Protein AF-A0A3D2XMB0-F1 (afdb_monomer_lite)

Sequence (65 aa):
PFESFGAIQSELEGRGIEILSSGFERIPQTTKALTEAQMADVEKLLEKIEADDDVQNVYHSMVEV

Foldseek 3Di:
DVVCQVVVVVVCVVVVNDDPDDDDDDDDPAADEDDPVVVVVVVVVVVVQVPDPPDDDDDDRYDDD

Radius of gyration: 16.78 Å; chains: 1; bounding box: 30×34×35 Å

Secondary structure (DSSP, 8-state):
--THHHHHHHHHHHTT---S--------SS-B---HHHHHHHHHHHHHHHTSTT-------BPP-

pLDDT: mean 92.38, std 7.84, range [61.94, 98.0]

Structure (mmCIF, N/CA/C/O backbone):
data_AF-A0A3D2XMB0-F1
#
_entry.id   AF-A0A3D2XMB0-F1
#
loop_
_atom_site.group_PDB
_atom_site.id
_atom_site.type_symbol
_atom_site.label_atom_id
_atom_site.label_alt_id
_atom_site.label_comp_id
_atom_site.label_asym_id
_atom_site.label_entity_id
_atom_s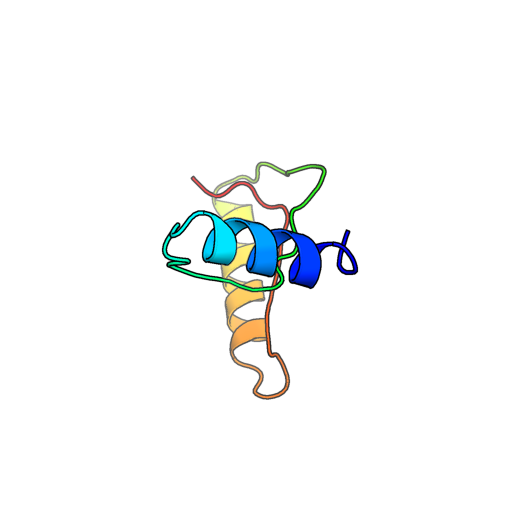ite.label_seq_id
_atom_site.pdbx_PDB_ins_code
_atom_site.Cartn_x
_atom_site.Cartn_y
_atom_site.Cartn_z
_atom_site.occupancy
_atom_site.B_iso_or_equiv
_atom_site.auth_seq_id
_atom_site.auth_comp_id
_atom_site.auth_asym_id
_atom_site.auth_atom_id
_atom_site.pdbx_PDB_model_num
ATOM 1 N N . PRO A 1 1 ? 0.863 12.344 10.502 1.00 61.94 1 PRO A N 1
ATOM 2 C CA . PRO A 1 1 ? 1.501 11.002 10.402 1.00 61.94 1 PRO A CA 1
ATOM 3 C C . PRO A 1 1 ? 1.207 10.177 11.662 1.00 61.94 1 PRO A C 1
ATOM 5 O O . PRO A 1 1 ? 1.508 10.679 12.730 1.00 61.94 1 PRO A O 1
ATOM 8 N N . PHE A 1 2 ? 0.572 9.000 11.528 1.00 63.66 2 PHE A N 1
ATOM 9 C CA . PHE A 1 2 ? 0.043 8.077 12.567 1.00 63.66 2 PHE A CA 1
ATOM 10 C C . PHE A 1 2 ? -0.679 8.705 13.776 1.00 63.66 2 PHE A C 1
ATOM 12 O O . PHE A 1 2 ? -1.869 8.494 13.955 1.00 63.66 2 PHE A O 1
ATOM 19 N N . GLU A 1 3 ? 0.000 9.529 14.564 1.00 74.00 3 GLU A N 1
ATOM 20 C CA . GLU A 1 3 ? -0.518 10.298 15.702 1.00 74.00 3 GLU A CA 1
ATOM 21 C C . GLU A 1 3 ? -1.743 11.156 15.349 1.00 74.00 3 GLU A C 1
ATOM 23 O O . GLU A 1 3 ? -2.603 11.408 16.186 1.00 74.00 3 GLU A O 1
ATOM 28 N N . SER A 1 4 ? -1.857 11.577 14.086 1.00 84.81 4 SER A N 1
ATOM 29 C CA . SER A 1 4 ? -2.998 12.360 13.599 1.00 84.81 4 SER A CA 1
ATOM 30 C C . SER A 1 4 ? -4.261 11.526 13.357 1.00 84.81 4 SER A C 1
ATOM 32 O O . SER A 1 4 ? -5.312 12.110 13.126 1.00 84.81 4 SER A O 1
ATOM 34 N N . PHE A 1 5 ? -4.180 10.191 13.378 1.00 86.38 5 PHE A N 1
ATOM 35 C CA . PHE A 1 5 ? -5.291 9.303 13.025 1.00 86.38 5 PHE A CA 1
ATOM 36 C C . PHE A 1 5 ? -6.513 9.528 13.919 1.00 86.38 5 PHE A C 1
ATOM 38 O O . PHE A 1 5 ? -7.596 9.799 13.409 1.00 86.38 5 PHE A O 1
ATOM 45 N N . GLY A 1 6 ? -6.320 9.517 15.243 1.00 88.62 6 GLY A N 1
ATOM 46 C CA . GLY A 1 6 ? -7.412 9.743 16.193 1.00 88.62 6 GLY A CA 1
ATOM 47 C C . GLY A 1 6 ? -8.033 11.133 16.048 1.00 88.62 6 GLY A C 1
ATOM 48 O O . GLY A 1 6 ? -9.250 11.265 16.053 1.00 88.62 6 GLY A O 1
ATOM 49 N N . ALA A 1 7 ? -7.206 12.161 15.829 1.00 93.06 7 ALA A N 1
ATOM 50 C CA . ALA A 1 7 ? -7.689 13.525 15.624 1.00 93.06 7 ALA A CA 1
ATOM 51 C C . ALA A 1 7 ? -8.523 13.664 14.338 1.00 93.06 7 ALA A C 1
ATOM 53 O O . ALA A 1 7 ? -9.564 14.314 14.349 1.00 93.06 7 ALA A O 1
ATOM 54 N N . ILE A 1 8 ? -8.089 13.035 13.242 1.00 92.00 8 ILE A N 1
ATOM 55 C CA . ILE A 1 8 ? -8.826 13.029 11.971 1.00 92.00 8 ILE A CA 1
ATOM 56 C C . ILE A 1 8 ? -10.143 12.265 12.127 1.00 92.00 8 ILE A C 1
ATOM 58 O O . ILE A 1 8 ? -11.182 12.772 11.716 1.00 92.00 8 ILE A O 1
ATOM 62 N N . GLN A 1 9 ? -10.113 11.084 12.747 1.00 92.50 9 GLN A N 1
ATOM 63 C CA . GL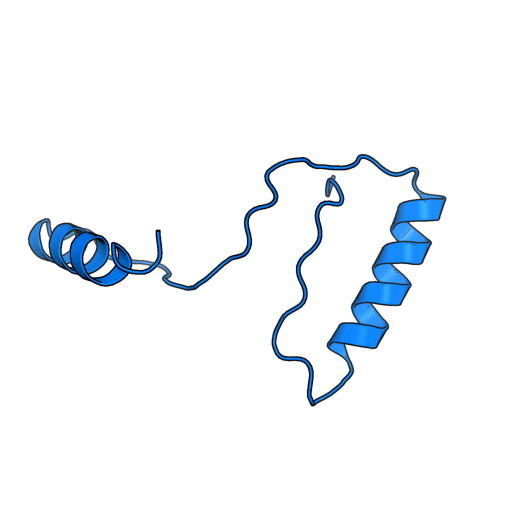N A 1 9 ? -11.310 10.282 12.986 1.00 92.50 9 GLN A CA 1
ATOM 64 C C . GLN A 1 9 ? -12.353 11.060 13.796 1.00 92.50 9 GLN A C 1
ATOM 66 O O . GLN A 1 9 ? -13.488 11.204 13.347 1.00 92.50 9 GLN A O 1
ATOM 71 N N . SER A 1 10 ? -11.958 11.622 14.943 1.00 93.50 10 SER A N 1
ATOM 72 C CA . SER A 1 10 ? -12.868 12.395 15.793 1.00 93.50 10 SER A CA 1
ATOM 73 C C . SER A 1 10 ? -13.447 13.621 15.082 1.00 93.50 10 SER A C 1
ATOM 75 O O . SER A 1 10 ? -14.603 13.967 15.309 1.00 93.50 10 SER A O 1
ATOM 77 N N . GLU A 1 11 ? -12.680 14.272 14.204 1.00 95.75 11 GLU A N 1
ATOM 78 C CA . GLU A 1 11 ? -13.167 15.413 13.423 1.00 95.75 11 GLU A CA 1
ATOM 79 C C . GLU A 1 11 ? -14.193 14.993 12.358 1.00 95.75 11 GLU A C 1
ATOM 81 O O . GLU A 1 11 ? -15.205 15.671 12.176 1.00 95.75 11 GLU A O 1
ATOM 86 N N . LEU A 1 12 ? -13.960 13.875 11.660 1.00 95.50 12 LEU A N 1
ATOM 87 C CA . LEU A 1 12 ? -14.908 13.334 10.680 1.00 95.50 12 LEU A CA 1
ATOM 88 C C . LEU A 1 12 ? -16.228 12.937 11.355 1.00 95.50 12 LEU A C 1
ATOM 90 O O . LEU A 1 12 ? -17.295 13.368 10.914 1.00 95.50 12 LEU A O 1
ATOM 94 N N . GLU A 1 13 ? -16.151 12.211 12.472 1.00 94.31 13 GLU A N 1
ATOM 95 C CA . GLU A 1 13 ? -17.310 11.819 13.282 1.00 94.31 13 GLU A CA 1
ATOM 96 C C . GLU A 1 13 ? -18.054 13.045 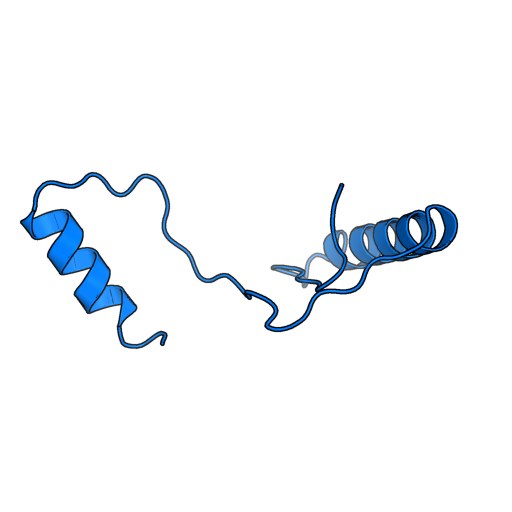13.836 1.00 94.31 13 GLU A C 1
ATOM 98 O O . GLU A 1 13 ? -19.279 13.125 13.741 1.00 94.31 13 GLU A O 1
ATOM 103 N N . GLY A 1 14 ? -17.329 14.050 14.344 1.00 96.88 14 GLY A N 1
ATOM 104 C CA . GLY A 1 14 ? -17.905 15.298 14.855 1.00 96.88 14 GLY A CA 1
ATOM 105 C C . GLY A 1 14 ? -18.635 16.127 13.792 1.00 96.88 14 GLY A C 1
ATOM 106 O O . GLY A 1 14 ? -19.587 16.841 14.107 1.00 96.88 14 GLY A O 1
ATOM 107 N N . ARG A 1 15 ? -18.237 15.999 12.521 1.00 97.25 15 ARG A N 1
ATOM 108 C CA . ARG A 1 15 ? -18.924 16.604 11.368 1.00 97.25 15 ARG A CA 1
ATOM 109 C C . ARG A 1 15 ? -20.082 15.757 10.834 1.00 97.25 15 ARG A C 1
ATOM 111 O O . ARG A 1 15 ? -20.748 16.191 9.896 1.00 97.25 15 ARG A O 1
ATOM 118 N N . GLY A 1 16 ? -20.323 14.571 11.398 1.00 95.88 16 GLY A N 1
ATOM 119 C CA . GLY A 1 16 ? -21.317 13.619 10.901 1.00 95.88 16 GLY A CA 1
ATOM 120 C C . GLY A 1 16 ? -20.934 12.987 9.560 1.00 95.88 16 GLY A C 1
ATOM 121 O O . GLY A 1 16 ? -21.814 12.565 8.814 1.00 95.88 16 GLY A O 1
ATOM 122 N N . ILE A 1 17 ? -19.640 12.958 9.227 1.00 97.00 17 ILE A N 1
ATOM 123 C CA . ILE A 1 17 ? -19.132 12.294 8.027 1.00 97.00 17 ILE A CA 1
ATOM 124 C C . ILE A 1 17 ? -18.938 10.818 8.361 1.00 97.00 17 ILE A C 1
ATOM 126 O O . ILE A 1 17 ? -18.132 10.464 9.220 1.00 97.00 17 ILE A O 1
ATOM 130 N N . GLU A 1 18 ? -19.677 9.959 7.668 1.00 94.75 18 GLU A N 1
ATOM 131 C CA . GLU A 1 18 ? -19.538 8.515 7.806 1.00 94.75 18 GLU A CA 1
ATOM 132 C C . GLU A 1 18 ? -18.183 8.050 7.257 1.00 94.75 18 GLU A C 1
ATOM 134 O O . GLU A 1 18 ? -17.824 8.312 6.107 1.00 94.75 18 GLU A O 1
ATOM 139 N N . ILE A 1 19 ? -17.423 7.352 8.097 1.00 92.44 19 ILE A N 1
ATOM 140 C CA . ILE A 1 19 ? -16.145 6.753 7.720 1.00 92.44 19 ILE A CA 1
ATOM 141 C C . ILE A 1 19 ? -16.434 5.386 7.101 1.00 92.44 19 ILE A C 1
ATOM 143 O O . ILE A 1 19 ? -16.778 4.441 7.805 1.00 92.44 19 ILE A O 1
ATOM 147 N N . LEU A 1 20 ? -16.280 5.282 5.780 1.00 93.81 20 LEU A N 1
ATOM 148 C CA . LEU A 1 20 ? -16.516 4.036 5.041 1.00 93.81 20 LEU A CA 1
ATOM 149 C C . LEU A 1 20 ? -15.411 2.996 5.269 1.00 93.81 20 LEU A C 1
ATOM 151 O O . LEU A 1 20 ? -15.678 1.798 5.321 1.00 93.81 20 LEU A O 1
ATOM 155 N N . SER A 1 21 ? -14.163 3.447 5.395 1.00 89.75 21 SER A N 1
ATOM 156 C CA . SER A 1 21 ? -13.008 2.599 5.676 1.00 89.75 21 SER A CA 1
ATOM 157 C C . SER A 1 21 ? -11.935 3.388 6.420 1.00 89.75 21 SER A C 1
ATOM 159 O O . SER A 1 21 ? -11.817 4.607 6.285 1.00 89.75 21 SER A O 1
ATOM 161 N N . SER A 1 22 ? -11.166 2.684 7.246 1.00 88.44 22 SER A N 1
ATOM 162 C CA . SER A 1 22 ? -10.068 3.263 8.006 1.00 88.44 22 SER A CA 1
ATOM 163 C C . SER A 1 22 ? -9.012 2.199 8.270 1.00 88.44 22 SER A C 1
ATOM 165 O O . SER A 1 22 ? -9.338 1.081 8.666 1.00 88.44 22 SER A O 1
ATOM 167 N N . GLY A 1 23 ? -7.750 2.530 8.024 1.00 85.81 23 GLY A N 1
ATOM 168 C CA . GLY A 1 23 ? -6.648 1.586 8.128 1.00 85.81 23 GLY A CA 1
ATOM 169 C C . GLY A 1 23 ? -5.300 2.264 7.945 1.00 85.81 23 GLY A C 1
ATOM 170 O O . GLY A 1 23 ? -5.214 3.443 7.593 1.00 85.81 23 GLY A O 1
ATOM 171 N N . PHE A 1 24 ? -4.239 1.508 8.208 1.00 84.12 24 PHE A N 1
ATOM 172 C CA . PHE A 1 24 ? -2.880 1.951 7.934 1.00 84.12 24 PHE A CA 1
ATOM 173 C C . PHE A 1 24 ? -2.428 1.387 6.603 1.00 84.12 24 PHE A C 1
ATOM 175 O O . PHE A 1 24 ? -2.373 0.176 6.431 1.00 84.12 24 PHE A O 1
ATOM 182 N N . GLU A 1 25 ? -2.050 2.281 5.701 1.00 86.12 25 GLU A N 1
ATOM 183 C CA . GLU A 1 25 ? -1.557 1.929 4.379 1.00 86.12 25 GLU A CA 1
ATOM 184 C C . GLU A 1 25 ? -0.147 2.492 4.179 1.00 86.12 25 GLU A C 1
ATOM 186 O O . GLU A 1 25 ? 0.230 3.523 4.755 1.00 86.12 25 GLU A O 1
ATOM 191 N N . ARG A 1 26 ? 0.668 1.806 3.374 1.00 90.31 26 ARG A N 1
ATOM 192 C CA . ARG A 1 26 ? 2.000 2.281 2.992 1.00 90.31 26 ARG A CA 1
ATOM 193 C C . ARG A 1 26 ? 1.933 2.912 1.609 1.00 90.31 26 ARG A C 1
ATOM 195 O O . ARG A 1 26 ? 2.029 2.223 0.604 1.00 90.31 26 ARG A O 1
ATOM 202 N N . ILE A 1 27 ? 1.834 4.238 1.578 1.00 90.44 27 ILE A N 1
ATOM 203 C CA . ILE A 1 27 ? 1.831 5.000 0.326 1.00 90.44 27 ILE A CA 1
ATOM 204 C C . ILE A 1 27 ? 3.283 5.212 -0.138 1.00 90.44 27 ILE A C 1
ATOM 206 O O . ILE A 1 27 ? 4.059 5.860 0.579 1.00 90.44 27 ILE A O 1
ATOM 210 N N . PRO A 1 28 ? 3.690 4.690 -1.309 1.00 94.00 28 PRO A N 1
ATOM 211 C CA . PRO A 1 28 ? 5.039 4.892 -1.818 1.00 94.00 28 PRO A CA 1
ATOM 212 C C . PRO A 1 28 ? 5.241 6.350 -2.254 1.00 94.00 28 PRO A C 1
ATOM 214 O O . PRO A 1 28 ? 4.393 6.943 -2.911 1.00 94.00 28 PRO 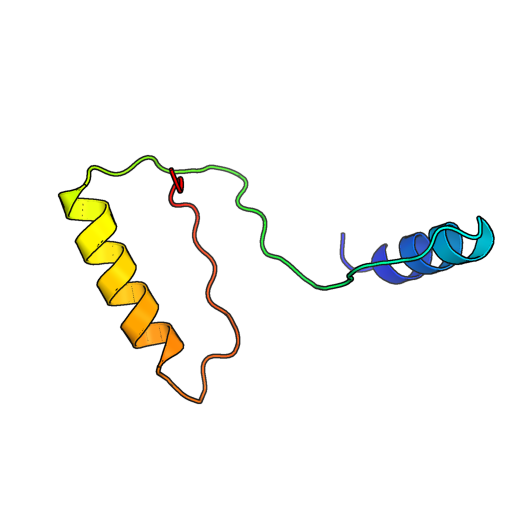A O 1
ATOM 217 N N . GLN A 1 29 ? 6.397 6.938 -1.933 1.00 95.50 29 GLN A N 1
ATOM 218 C CA . GLN A 1 29 ? 6.730 8.302 -2.381 1.00 95.50 29 GLN A CA 1
ATOM 219 C C . GLN A 1 29 ? 7.182 8.365 -3.845 1.00 95.50 29 GLN A C 1
ATOM 221 O O . GLN A 1 29 ? 7.147 9.424 -4.466 1.00 95.50 29 GLN A O 1
ATOM 226 N N . THR A 1 30 ? 7.639 7.239 -4.389 1.00 95.94 30 THR A N 1
ATOM 227 C CA . THR A 1 30 ? 8.052 7.098 -5.787 1.00 95.94 30 THR A CA 1
ATOM 228 C C . THR A 1 30 ? 7.554 5.760 -6.296 1.00 95.94 30 THR A C 1
ATOM 230 O O . THR A 1 30 ? 7.648 4.763 -5.579 1.00 95.94 30 THR A O 1
ATOM 233 N N . THR A 1 31 ? 7.020 5.745 -7.513 1.00 96.38 31 THR A N 1
ATOM 234 C CA . THR A 1 31 ? 6.541 4.529 -8.169 1.00 96.38 31 THR A CA 1
ATOM 235 C C . THR A 1 31 ? 7.477 4.108 -9.294 1.00 96.38 31 THR A C 1
ATOM 237 O O . THR A 1 31 ? 8.277 4.901 -9.800 1.00 96.38 31 THR A O 1
ATOM 240 N N . LYS A 1 32 ? 7.403 2.832 -9.673 1.00 96.06 32 LYS A N 1
ATOM 241 C CA . LYS A 1 32 ? 8.215 2.248 -10.736 1.00 96.06 32 LYS A CA 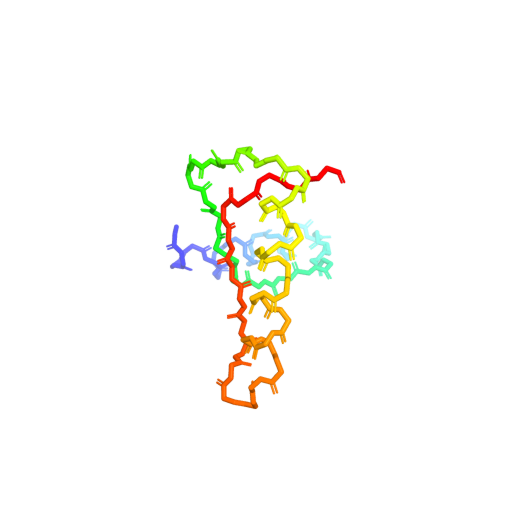1
ATOM 242 C C . LYS A 1 32 ? 7.323 1.553 -11.757 1.00 96.06 32 LYS A C 1
ATOM 244 O O . LYS A 1 32 ? 6.641 0.588 -11.431 1.00 96.06 32 LYS A O 1
ATOM 249 N N . ALA A 1 33 ? 7.376 2.028 -12.998 1.00 96.44 33 ALA A N 1
ATOM 250 C CA . ALA A 1 33 ? 6.786 1.323 -14.127 1.00 96.44 33 ALA A CA 1
ATOM 251 C C . ALA A 1 33 ? 7.664 0.121 -14.496 1.00 96.44 33 ALA A C 1
ATOM 253 O O . ALA A 1 33 ? 8.895 0.233 -14.533 1.00 96.44 33 ALA A O 1
ATOM 254 N N . LEU A 1 34 ? 7.026 -1.013 -14.759 1.00 95.81 34 LEU A N 1
ATOM 255 C CA . LEU A 1 34 ? 7.670 -2.262 -15.147 1.00 95.81 34 LEU A CA 1
ATOM 256 C C . LEU A 1 34 ? 7.172 -2.694 -16.528 1.00 95.81 34 LEU A C 1
ATOM 258 O O . LEU A 1 34 ? 6.114 -2.265 -16.982 1.00 95.81 34 LEU A O 1
ATOM 262 N N . THR A 1 35 ? 7.955 -3.523 -17.214 1.00 96.88 35 THR A N 1
ATOM 263 C CA . THR A 1 35 ? 7.478 -4.210 -18.422 1.00 96.88 35 THR A CA 1
ATOM 264 C C . THR A 1 35 ? 6.527 -5.346 -18.043 1.00 96.88 35 THR A C 1
ATOM 266 O O . THR A 1 35 ? 6.587 -5.837 -16.920 1.00 96.88 35 THR A O 1
ATOM 269 N N . GLU A 1 36 ? 5.710 -5.835 -18.980 1.00 95.00 36 GLU A N 1
ATOM 270 C CA . GLU A 1 36 ? 4.781 -6.956 -18.730 1.00 95.00 36 GLU A CA 1
ATOM 271 C C . GLU A 1 36 ? 5.486 -8.193 -18.151 1.00 95.00 36 GLU A C 1
ATOM 273 O O . GLU A 1 36 ? 5.013 -8.798 -17.195 1.00 95.00 36 GLU A O 1
ATOM 278 N N . ALA A 1 37 ? 6.668 -8.535 -18.677 1.00 95.69 37 ALA A N 1
ATOM 279 C CA . ALA A 1 37 ? 7.457 -9.652 -18.161 1.00 95.69 37 ALA A CA 1
ATOM 280 C C . ALA A 1 37 ? 7.920 -9.420 -16.711 1.00 95.69 37 ALA A C 1
ATOM 282 O O . ALA A 1 37 ? 7.891 -10.335 -15.897 1.00 95.69 37 ALA A O 1
ATOM 283 N N . GLN A 1 38 ? 8.321 -8.189 -16.376 1.00 96.44 38 GLN A N 1
ATOM 284 C CA . GLN A 1 38 ? 8.734 -7.832 -15.018 1.00 96.44 38 GLN A CA 1
ATOM 285 C C . GLN A 1 38 ? 7.549 -7.779 -14.051 1.00 96.44 38 GLN A C 1
ATOM 287 O O . GLN A 1 38 ? 7.713 -8.156 -12.895 1.00 96.44 38 GLN A O 1
ATOM 292 N N . MET A 1 39 ? 6.379 -7.324 -14.508 1.00 96.38 39 MET A N 1
ATOM 293 C CA . MET A 1 39 ? 5.146 -7.359 -13.721 1.00 96.38 39 MET A CA 1
ATOM 294 C C . MET A 1 39 ? 4.780 -8.799 -13.381 1.00 96.38 39 MET A C 1
ATOM 296 O O . MET A 1 39 ? 4.655 -9.104 -12.204 1.00 96.38 39 MET A O 1
ATOM 300 N N . ALA A 1 40 ? 4.747 -9.699 -14.368 1.00 96.00 40 ALA A N 1
ATOM 301 C CA . ALA A 1 40 ? 4.432 -11.109 -14.141 1.00 96.00 40 ALA A CA 1
ATOM 302 C C . ALA A 1 40 ? 5.388 -11.781 -13.134 1.00 96.00 40 ALA A C 1
ATOM 304 O O . ALA A 1 40 ? 4.966 -12.572 -12.287 1.00 96.00 40 ALA A O 1
ATOM 305 N N . ASP A 1 41 ? 6.684 -11.454 -13.193 1.00 97.06 41 ASP A N 1
ATOM 306 C CA . ASP A 1 41 ? 7.668 -11.953 -12.228 1.00 97.06 41 ASP A CA 1
ATOM 307 C C . ASP A 1 41 ? 7.427 -11.403 -10.809 1.00 97.06 41 ASP A C 1
ATOM 309 O O . ASP A 1 41 ? 7.575 -12.137 -9.827 1.00 97.06 41 ASP A O 1
ATOM 313 N N . VAL A 1 42 ? 7.058 -10.123 -10.691 1.00 96.44 42 VAL A N 1
ATOM 314 C CA . VAL A 1 42 ? 6.755 -9.470 -9.409 1.00 96.44 42 VAL A CA 1
ATOM 315 C C . VAL A 1 42 ? 5.434 -9.971 -8.834 1.00 96.44 42 VAL A C 1
ATOM 317 O O . VAL A 1 42 ? 5.405 -10.314 -7.661 1.00 96.44 42 VAL A O 1
ATOM 320 N N . GLU A 1 43 ? 4.380 -10.104 -9.632 1.00 95.88 43 GLU A N 1
ATOM 321 C CA . GLU A 1 43 ? 3.086 -10.666 -9.220 1.00 95.88 43 GLU A CA 1
ATOM 322 C C . GLU A 1 43 ? 3.265 -12.068 -8.637 1.00 95.88 43 GLU A C 1
ATOM 324 O O . GLU A 1 43 ? 2.868 -12.336 -7.506 1.00 95.88 43 GLU A O 1
ATOM 329 N N . LYS A 1 44 ? 4.008 -12.932 -9.334 1.00 97.25 44 LYS A N 1
ATOM 330 C CA . LYS A 1 44 ? 4.333 -14.274 -8.838 1.00 97.25 44 LYS A CA 1
ATOM 331 C C . LYS A 1 44 ? 5.145 -14.261 -7.538 1.00 97.25 44 LYS A C 1
ATOM 333 O O . LYS A 1 44 ? 5.099 -15.222 -6.767 1.00 97.25 44 LYS A O 1
ATOM 338 N N . LEU A 1 45 ? 5.964 -13.233 -7.314 1.00 97.44 45 LEU A N 1
ATOM 339 C CA . LEU A 1 45 ? 6.679 -13.052 -6.052 1.00 97.44 45 LEU A CA 1
ATOM 340 C C . LEU A 1 45 ? 5.717 -12.619 -4.940 1.00 97.44 45 LEU A C 1
ATOM 342 O O . LEU A 1 45 ? 5.784 -13.188 -3.854 1.00 97.44 45 LEU A O 1
ATOM 346 N N . LEU A 1 46 ? 4.837 -11.654 -5.213 1.00 96.75 46 LEU A N 1
ATOM 347 C CA . LEU A 1 46 ? 3.839 -11.157 -4.266 1.00 96.75 46 LEU A CA 1
ATOM 348 C C . LEU A 1 46 ? 2.912 -12.289 -3.812 1.00 96.75 46 LEU A C 1
ATOM 350 O O . LEU A 1 46 ? 2.822 -12.523 -2.613 1.00 96.75 46 LEU A O 1
ATOM 354 N N . GLU A 1 47 ? 2.376 -13.085 -4.742 1.00 96.88 47 GLU A N 1
ATOM 355 C CA . GLU A 1 47 ? 1.525 -14.247 -4.435 1.00 96.88 47 GLU A CA 1
ATOM 356 C C . GLU A 1 47 ? 2.182 -15.217 -3.441 1.00 96.88 47 GLU A C 1
ATOM 358 O O . GLU A 1 47 ? 1.539 -15.742 -2.535 1.00 96.88 47 GLU A O 1
ATOM 363 N N . LYS A 1 48 ? 3.487 -15.471 -3.595 1.00 97.81 48 LYS A N 1
ATOM 364 C CA . LYS A 1 48 ? 4.221 -16.370 -2.692 1.00 97.81 48 LYS A CA 1
ATOM 365 C C . LYS A 1 48 ? 4.412 -15.784 -1.304 1.00 97.81 48 LYS A C 1
ATOM 367 O O . LYS A 1 48 ? 4.464 -16.547 -0.348 1.00 97.81 48 LYS A O 1
ATOM 372 N N . ILE A 1 49 ? 4.594 -14.470 -1.219 1.00 97.81 49 ILE A N 1
ATOM 373 C CA . ILE A 1 49 ? 4.751 -13.770 0.054 1.00 97.81 49 ILE A CA 1
ATOM 374 C C . ILE A 1 49 ? 3.394 -13.718 0.764 1.00 97.81 49 ILE A C 1
ATOM 376 O O . ILE A 1 49 ? 3.330 -13.968 1.956 1.00 97.81 49 ILE A O 1
ATOM 380 N N . GLU A 1 50 ? 2.308 -13.457 0.041 1.00 96.62 50 GLU A N 1
ATOM 381 C CA . GLU A 1 50 ? 0.947 -13.401 0.593 1.00 96.62 50 GLU A CA 1
ATOM 382 C C . GLU A 1 50 ? 0.399 -14.765 1.028 1.00 96.62 50 GLU A C 1
ATOM 384 O O . GLU A 1 50 ? -0.471 -14.830 1.891 1.00 96.62 50 GLU A O 1
ATOM 389 N N . ALA A 1 51 ? 0.892 -15.856 0.439 1.00 97.38 51 ALA A N 1
ATOM 390 C CA . ALA A 1 51 ? 0.502 -17.212 0.820 1.00 97.38 51 ALA A CA 1
ATOM 391 C C . ALA A 1 51 ? 1.130 -17.693 2.143 1.00 97.38 51 ALA A C 1
ATOM 393 O O . ALA A 1 51 ? 0.762 -18.765 2.625 1.00 97.38 51 ALA A O 1
ATOM 394 N N . ASP A 1 52 ? 2.091 -16.949 2.692 1.00 98.00 52 ASP A N 1
ATOM 395 C CA . ASP A 1 52 ? 2.711 -17.231 3.984 1.00 98.00 52 ASP A CA 1
ATOM 396 C C . ASP A 1 52 ? 1.782 -16.762 5.116 1.00 98.00 52 ASP A C 1
ATOM 398 O O . ASP A 1 52 ? 1.356 -15.607 5.149 1.00 98.00 52 ASP A O 1
ATOM 402 N N . ASP A 1 53 ? 1.439 -17.659 6.039 1.00 97.31 53 ASP A N 1
ATOM 403 C CA . ASP A 1 53 ? 0.488 -17.396 7.120 1.00 97.31 53 ASP A CA 1
ATOM 404 C C . ASP A 1 53 ? 1.000 -16.384 8.155 1.00 97.31 53 ASP A C 1
ATOM 406 O O . ASP A 1 53 ? 0.195 -15.742 8.841 1.00 97.31 53 ASP A O 1
ATOM 410 N N . ASP A 1 54 ? 2.317 -16.169 8.220 1.00 97.94 54 ASP A N 1
ATOM 411 C CA . ASP A 1 54 ? 2.928 -15.132 9.049 1.00 97.94 54 ASP A CA 1
ATOM 412 C C . ASP A 1 54 ? 2.864 -13.741 8.386 1.00 97.94 54 ASP A C 1
ATOM 414 O O . ASP A 1 54 ? 3.024 -12.708 9.055 1.00 97.94 54 ASP A O 1
ATOM 418 N N . VAL A 1 55 ? 2.599 -13.666 7.078 1.00 96.88 55 VAL A N 1
ATOM 419 C CA . VAL A 1 55 ? 2.505 -12.399 6.347 1.00 96.88 55 VAL A CA 1
ATOM 420 C C . VAL A 1 55 ? 1.110 -11.802 6.489 1.00 96.88 55 VAL A C 1
ATOM 422 O O . VAL A 1 55 ? 0.103 -12.356 6.070 1.00 96.88 55 VAL A O 1
ATOM 425 N N . GLN A 1 56 ? 1.054 -10.600 7.063 1.00 93.81 56 GLN A N 1
ATOM 426 C CA . GLN A 1 56 ? -0.211 -9.893 7.282 1.00 93.81 56 GLN A CA 1
ATOM 427 C C . GLN A 1 56 ? -0.576 -8.932 6.144 1.00 93.81 56 GLN A C 1
ATOM 429 O O . GLN A 1 56 ? -1.753 -8.737 5.871 1.00 93.81 56 GLN A O 1
ATOM 434 N N . ASN A 1 57 ? 0.408 -8.266 5.529 1.00 93.19 57 ASN A N 1
ATOM 435 C CA .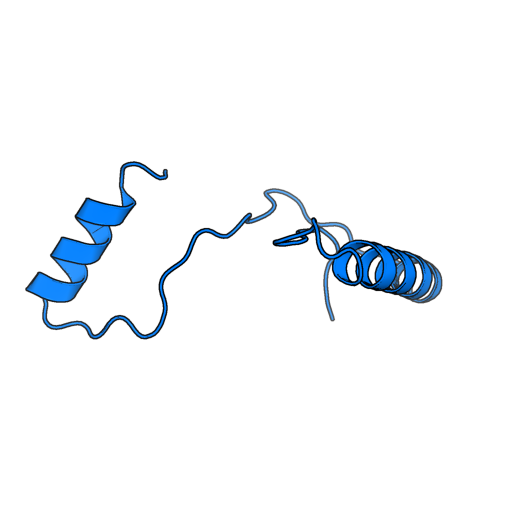 ASN A 1 57 ? 0.198 -7.308 4.438 1.00 93.19 57 ASN A CA 1
ATOM 436 C C . ASN A 1 57 ? 1.460 -7.208 3.573 1.00 93.19 57 ASN A C 1
ATOM 438 O O . ASN A 1 57 ? 2.571 -7.185 4.113 1.00 93.19 57 ASN A O 1
ATOM 442 N N . VAL A 1 58 ? 1.292 -7.032 2.263 1.00 94.75 58 VAL A N 1
ATOM 443 C CA . VAL A 1 58 ? 2.379 -6.755 1.317 1.00 94.75 58 VAL A CA 1
ATOM 444 C C . VAL A 1 58 ? 2.117 -5.414 0.635 1.00 94.75 58 VAL A C 1
ATOM 446 O O . VAL A 1 58 ? 0.994 -5.108 0.258 1.00 94.75 58 VAL A O 1
ATOM 449 N N . TYR A 1 59 ? 3.154 -4.583 0.512 1.00 95.00 59 TYR A N 1
ATOM 450 C CA . TYR A 1 59 ? 3.070 -3.272 -0.134 1.00 95.00 59 TYR A CA 1
ATOM 451 C C . TYR A 1 59 ? 4.213 -3.125 -1.132 1.00 95.00 59 TYR A C 1
ATOM 453 O O . TYR A 1 59 ? 5.352 -3.494 -0.834 1.00 95.00 59 TYR A O 1
ATOM 461 N N . HIS A 1 60 ? 3.940 -2.525 -2.286 1.00 95.81 60 HIS A N 1
ATOM 462 C CA . HIS A 1 60 ? 4.942 -2.279 -3.317 1.00 95.81 60 HIS A CA 1
ATOM 463 C C . HIS A 1 60 ? 4.778 -0.906 -3.967 1.00 95.81 60 HIS A C 1
ATOM 465 O O . HIS A 1 60 ? 3.776 -0.219 -3.805 1.00 95.81 60 HIS A O 1
ATOM 471 N N . SER A 1 61 ? 5.795 -0.501 -4.725 1.00 96.56 61 SER A N 1
ATOM 472 C CA . SER A 1 61 ? 5.798 0.745 -5.497 1.00 96.56 61 SER A CA 1
ATOM 473 C C . SER A 1 61 ? 5.643 0.533 -7.005 1.00 96.56 61 SER A C 1
ATOM 475 O O . SER A 1 61 ? 5.808 1.480 -7.775 1.00 96.56 61 SER A O 1
ATOM 477 N N . MET A 1 62 ? 5.365 -0.697 -7.446 1.00 95.88 62 MET A N 1
ATOM 478 C CA . MET A 1 62 ? 5.048 -0.979 -8.845 1.00 95.88 62 MET A CA 1
ATOM 479 C C . MET A 1 62 ? 3.801 -0.195 -9.263 1.00 95.88 62 MET A C 1
ATOM 481 O O . MET A 1 62 ? 2.835 -0.134 -8.508 1.00 95.88 62 MET A O 1
ATOM 485 N N . VAL A 1 63 ? 3.844 0.431 -10.439 1.00 93.19 63 VAL A N 1
ATOM 486 C CA . VAL A 1 63 ? 2.651 1.034 -11.045 1.00 93.19 63 VAL A CA 1
ATOM 487 C C . VAL A 1 63 ? 1.746 -0.094 -11.530 1.00 93.19 63 VAL A C 1
ATOM 489 O O . VAL A 1 63 ? 2.153 -0.856 -12.404 1.00 93.19 63 VAL A O 1
ATOM 492 N N . GLU A 1 64 ? 0.545 -0.180 -10.967 1.00 78.62 64 GLU A N 1
ATOM 493 C CA . GLU A 1 64 ? -0.534 -1.031 -11.474 1.00 78.62 64 GLU A CA 1
ATOM 494 C C . GLU A 1 64 ? -1.270 -0.300 -12.604 1.00 78.62 64 GLU A C 1
ATOM 496 O O . GLU A 1 64 ? -1.404 0.929 -12.568 1.00 78.62 64 GLU A O 1
ATOM 501 N N . VAL A 1 65 ? -1.680 -1.046 -13.632 1.00 65.12 65 VAL A N 1
ATOM 502 C CA . VAL A 1 65 ? -2.326 -0.518 -14.847 1.00 65.12 65 VAL A CA 1
ATOM 503 C C . VAL A 1 65 ? -3.798 -0.888 -14.858 1.00 65.12 65 VAL A C 1
ATOM 505 O O . VAL A 1 65 ? -4.094 -2.070 -14.581 1.00 65.12 65 VAL A O 1
#